Protein AF-A0A964ZLS0-F1 (afdb_monomer_lite)

Sequence (102 aa):
MASSQSKPQKIDFFFDIMCPYAYQTSIWIREVRSQIDLEINWRFFSLEEINREEGKKHPWERDRAYGWTPLRIAAWLRRIDIDLCDDWYLVAAKALHEDGLR

Foldseek 3Di:
DDPDDDDAAEDEQEDWLVDPVSLVVLVVVVVVCVVRVHHYHYHYDFPCQVVPDPPDDGQVRDPHRPRVVLVVVLVVLVVVPPVSSSVSSNVSSCCVNPVVPD

Secondary structure (DSSP, 8-state):
----PPPP-EEEEEE-TT-HHHHHHHHHHHHHHHHHT-EEEEEE--HHHHTPPTTSPPGGGSS--TTHHHHHHHHHHHHH-HHHHHHHHHHHHHHHHTS---

Structure (mmCIF, N/CA/C/O backbone):
data_AF-A0A964ZLS0-F1
#
_entry.id   AF-A0A964ZLS0-F1
#
loop_
_atom_site.group_PDB
_atom_site.id
_atom_site.type_symbol
_atom_site.label_atom_id
_atom_site.label_alt_id
_atom_site.label_comp_id
_atom_site.label_asym_id
_atom_site.label_entity_id
_atom_site.label_seq_id
_atom_site.pdbx_PDB_ins_code
_atom_site.Cartn_x
_atom_site.Cartn_y
_atom_site.Cartn_z
_atom_site.occupancy
_atom_site.B_iso_or_equiv
_atom_site.auth_seq_id
_atom_site.auth_comp_id
_atom_site.auth_asym_id
_atom_site.auth_atom_id
_atom_site.pdbx_PDB_model_num
ATOM 1 N N . MET A 1 1 ? 2.104 11.625 38.406 1.00 47.06 1 MET A N 1
ATOM 2 C CA . MET A 1 1 ? 1.016 10.975 37.647 1.00 47.06 1 MET A CA 1
ATOM 3 C C . MET A 1 1 ? 1.454 10.938 36.196 1.00 47.06 1 MET A C 1
ATOM 5 O O . MET A 1 1 ? 1.782 11.993 35.669 1.00 47.06 1 MET A O 1
ATOM 9 N N . ALA A 1 2 ? 1.590 9.755 35.597 1.00 55.06 2 ALA A N 1
ATOM 10 C CA . ALA A 1 2 ? 1.916 9.657 34.177 1.00 55.06 2 ALA A CA 1
ATOM 11 C C . ALA A 1 2 ? 0.723 10.183 33.367 1.00 55.06 2 ALA A C 1
ATOM 13 O O . ALA A 1 2 ? -0.416 9.811 33.648 1.00 55.06 2 ALA A O 1
ATOM 14 N N . SER A 1 3 ? 0.983 11.080 32.417 1.00 62.78 3 SER A N 1
ATOM 15 C CA . SER A 1 3 ? -0.029 11.542 31.468 1.00 62.78 3 SER A CA 1
ATOM 16 C C . SER A 1 3 ? -0.598 10.332 30.727 1.00 62.78 3 SER A C 1
ATOM 18 O O . SER A 1 3 ? 0.167 9.547 30.163 1.00 62.78 3 SER A O 1
ATOM 20 N N . SER A 1 4 ? -1.919 10.154 30.744 1.00 70.62 4 SER A N 1
ATOM 21 C CA . SER A 1 4 ? -2.576 9.171 29.887 1.00 70.62 4 SER A CA 1
ATOM 22 C C . SER A 1 4 ? -2.369 9.602 28.435 1.00 70.62 4 SER A C 1
ATOM 24 O O . SER A 1 4 ? -2.969 10.582 27.991 1.00 70.62 4 SER A O 1
ATOM 26 N N . GLN A 1 5 ? -1.506 8.905 27.695 1.00 74.88 5 GLN A N 1
ATOM 27 C CA . GLN A 1 5 ? -1.397 9.118 26.253 1.00 74.88 5 GLN A CA 1
ATOM 28 C C . GLN A 1 5 ? -2.724 8.742 25.588 1.00 74.88 5 GLN A C 1
ATOM 30 O O . GLN A 1 5 ? -3.231 7.635 25.776 1.00 74.88 5 GLN A O 1
ATOM 35 N N . SER A 1 6 ? -3.292 9.675 24.822 1.00 82.69 6 SER A N 1
ATOM 36 C CA . SER A 1 6 ? -4.450 9.396 23.980 1.00 82.69 6 SER A CA 1
ATOM 37 C C . SER A 1 6 ? -4.038 8.468 22.837 1.00 82.69 6 SER A C 1
ATOM 39 O O . SER A 1 6 ? -2.979 8.631 22.228 1.00 82.69 6 SER A O 1
ATOM 41 N N . LYS A 1 7 ? -4.876 7.467 22.554 1.00 86.31 7 LYS A N 1
ATOM 42 C CA . LYS A 1 7 ? -4.658 6.551 21.431 1.00 86.31 7 LYS A CA 1
ATOM 43 C C . LYS A 1 7 ? -4.893 7.292 20.105 1.00 86.31 7 LYS A C 1
ATOM 45 O O . LYS A 1 7 ? -5.797 8.131 20.047 1.00 86.31 7 LYS A O 1
ATOM 50 N N . PRO A 1 8 ? -4.127 6.996 19.041 1.00 90.25 8 PRO A N 1
ATOM 51 C CA . PRO A 1 8 ? -4.414 7.541 17.719 1.00 90.25 8 PRO A CA 1
ATOM 52 C C . PRO A 1 8 ? -5.788 7.059 17.243 1.00 90.25 8 PRO A C 1
ATOM 54 O O . PRO A 1 8 ? -6.177 5.926 17.510 1.00 90.25 8 PRO A O 1
ATOM 57 N N . GLN A 1 9 ? -6.522 7.934 16.560 1.00 94.94 9 GLN A N 1
ATOM 58 C CA . GLN A 1 9 ? -7.840 7.622 15.987 1.00 94.94 9 GLN A CA 1
ATOM 59 C C . GLN A 1 9 ? -7.785 7.474 14.467 1.00 94.94 9 GLN A C 1
ATOM 61 O O . GLN A 1 9 ? -8.616 6.792 13.885 1.00 94.94 9 GLN A O 1
ATOM 66 N N . LYS A 1 10 ? -6.787 8.090 13.824 1.00 96.94 10 LYS A N 1
ATOM 67 C CA . LYS A 1 10 ? -6.615 8.073 12.376 1.00 96.94 10 LYS A CA 1
ATOM 68 C C . LYS A 1 10 ? -5.144 8.108 11.995 1.00 96.94 10 LYS A C 1
ATOM 70 O O . LYS A 1 10 ? -4.370 8.839 12.615 1.00 96.94 10 LYS A O 1
ATOM 75 N N . ILE A 1 11 ? -4.780 7.370 10.951 1.00 97.12 11 ILE A N 1
ATOM 76 C CA . ILE A 1 11 ? -3.462 7.445 10.312 1.00 97.12 11 ILE A CA 1
ATOM 77 C C . ILE A 1 11 ? -3.585 7.522 8.790 1.00 97.12 11 ILE A C 1
ATOM 79 O O . ILE A 1 11 ? -4.553 7.041 8.204 1.00 97.12 11 ILE A O 1
ATOM 83 N N . ASP A 1 12 ? -2.569 8.087 8.145 1.00 98.25 12 ASP A N 1
ATOM 84 C CA . ASP A 1 12 ? -2.343 7.905 6.714 1.00 98.25 12 ASP A CA 1
ATOM 85 C C . ASP A 1 12 ? -1.372 6.734 6.512 1.00 98.25 12 ASP A C 1
ATOM 87 O O . ASP A 1 12 ? -0.250 6.759 7.021 1.00 98.25 12 ASP A O 1
ATOM 91 N N . PHE A 1 13 ? -1.787 5.717 5.755 1.00 98.50 13 PHE A N 1
ATOM 92 C CA . PHE A 1 13 ? -0.927 4.593 5.387 1.00 98.50 13 PHE A CA 1
ATOM 93 C C . PHE A 1 13 ? -0.574 4.678 3.905 1.00 98.50 13 PHE A C 1
ATOM 95 O O . PHE A 1 13 ? -1.434 4.489 3.046 1.00 98.50 13 PHE A O 1
ATOM 102 N N . PHE A 1 14 ? 0.693 4.946 3.595 1.00 98.25 14 PHE A N 1
ATOM 103 C CA . PHE A 1 14 ? 1.182 5.023 2.220 1.00 98.25 14 PHE A CA 1
ATOM 104 C C . PHE A 1 14 ? 1.606 3.639 1.727 1.00 98.25 14 PHE A C 1
ATOM 106 O O . PHE A 1 14 ? 2.437 2.989 2.359 1.00 98.25 14 PHE A O 1
ATOM 113 N N . PHE A 1 15 ? 1.068 3.198 0.590 1.00 98.12 15 PHE A N 1
ATOM 114 C CA . PHE A 1 15 ? 1.397 1.896 0.014 1.00 98.12 15 PHE A CA 1
ATOM 115 C C . PHE A 1 15 ? 1.681 1.945 -1.495 1.00 98.12 15 PHE A C 1
ATOM 117 O O . PHE A 1 15 ? 1.170 2.796 -2.226 1.00 98.12 15 PHE A O 1
ATOM 124 N N . ASP A 1 16 ? 2.493 0.977 -1.922 1.00 97.50 16 ASP A N 1
ATOM 125 C CA . ASP A 1 16 ? 2.649 0.478 -3.288 1.00 97.50 16 ASP A CA 1
ATOM 126 C C . ASP A 1 16 ? 2.490 -1.046 -3.200 1.00 97.50 16 ASP A C 1
ATOM 128 O O . ASP A 1 16 ? 3.094 -1.661 -2.316 1.00 97.50 16 ASP A O 1
ATOM 132 N N . ILE A 1 17 ? 1.694 -1.662 -4.083 1.00 95.81 17 ILE A N 1
ATOM 133 C CA . ILE A 1 17 ? 1.507 -3.123 -4.089 1.00 95.81 17 ILE A CA 1
ATOM 134 C C . ILE A 1 17 ? 2.829 -3.856 -4.245 1.00 95.81 17 ILE A C 1
ATOM 136 O O . ILE A 1 17 ? 3.010 -4.900 -3.632 1.00 95.81 17 ILE A O 1
ATOM 140 N N . MET A 1 18 ? 3.766 -3.315 -5.018 1.00 95.38 18 MET A N 1
ATOM 141 C CA . MET A 1 18 ? 5.045 -3.969 -5.275 1.00 95.38 18 MET A CA 1
ATOM 142 C C . MET A 1 18 ? 5.964 -3.963 -4.049 1.00 95.38 18 MET A C 1
ATOM 144 O O . MET A 1 18 ? 6.981 -4.651 -4.053 1.00 95.38 18 MET A O 1
ATOM 148 N N . CYS A 1 19 ? 5.642 -3.195 -3.001 1.00 97.00 19 CYS A N 1
ATOM 149 C CA . CYS A 1 19 ? 6.484 -3.065 -1.821 1.00 97.00 19 CYS A CA 1
ATOM 150 C C . CYS A 1 19 ? 6.201 -4.186 -0.800 1.00 97.00 19 CYS A C 1
ATOM 152 O O . CYS A 1 19 ? 5.166 -4.145 -0.128 1.00 97.00 19 CYS A O 1
ATOM 154 N N . PRO A 1 20 ? 7.129 -5.140 -0.583 1.00 97.19 20 PRO A N 1
ATOM 155 C CA . PRO A 1 20 ? 6.921 -6.215 0.391 1.00 97.19 20 PRO A CA 1
ATOM 156 C C . PRO A 1 20 ? 6.860 -5.689 1.832 1.00 97.19 20 PRO A C 1
ATOM 158 O O . PRO A 1 20 ? 6.129 -6.222 2.665 1.00 97.19 20 PRO A O 1
ATOM 161 N N . TYR A 1 21 ? 7.579 -4.602 2.129 1.00 98.12 21 TYR A N 1
ATOM 162 C CA . TYR A 1 21 ? 7.556 -3.978 3.452 1.00 98.12 21 TYR A CA 1
ATOM 163 C C . TYR A 1 21 ? 6.221 -3.287 3.733 1.00 98.12 21 TYR A C 1
ATOM 165 O O . TYR A 1 21 ? 5.673 -3.434 4.827 1.00 98.12 21 TYR A O 1
ATOM 173 N N . ALA A 1 22 ? 5.666 -2.576 2.746 1.00 98.12 22 ALA A N 1
ATOM 174 C CA . ALA A 1 22 ? 4.342 -1.977 2.878 1.00 98.12 22 ALA A CA 1
ATOM 175 C C . ALA A 1 22 ? 3.276 -3.063 3.055 1.00 98.12 22 ALA A C 1
ATOM 177 O O . ALA A 1 22 ? 2.380 -2.887 3.878 1.00 98.12 22 ALA A O 1
ATOM 178 N N . TYR A 1 23 ? 3.396 -4.196 2.351 1.00 98.25 23 TYR A N 1
ATOM 179 C CA . TYR A 1 23 ? 2.479 -5.323 2.512 1.00 98.25 23 TYR A CA 1
ATOM 180 C C . TYR A 1 23 ? 2.502 -5.873 3.939 1.00 98.25 23 TYR A C 1
ATOM 182 O O . TYR A 1 23 ? 1.471 -5.854 4.611 1.00 98.25 23 TYR A O 1
ATOM 190 N N . GLN A 1 24 ? 3.674 -6.254 4.451 1.00 98.50 24 GLN A N 1
ATOM 191 C CA . GLN A 1 24 ? 3.800 -6.789 5.812 1.00 98.50 24 GLN A CA 1
ATOM 192 C C . GLN A 1 24 ? 3.317 -5.793 6.875 1.00 98.50 24 GLN A C 1
ATOM 194 O O . GLN A 1 24 ? 2.561 -6.148 7.779 1.00 98.50 24 GLN A O 1
ATOM 199 N N . THR A 1 25 ? 3.662 -4.513 6.719 1.00 98.69 25 THR A N 1
ATOM 200 C CA . THR A 1 25 ? 3.199 -3.458 7.635 1.00 98.69 25 THR A CA 1
ATOM 201 C C . THR A 1 25 ? 1.681 -3.279 7.549 1.00 98.69 25 THR A C 1
ATOM 203 O O . THR A 1 25 ? 1.031 -2.997 8.553 1.00 98.69 25 THR A O 1
ATOM 206 N N . SER A 1 26 ? 1.090 -3.487 6.369 1.00 98.50 26 SER A N 1
ATOM 207 C CA . SER A 1 26 ? -0.356 -3.395 6.177 1.00 98.50 26 SER A CA 1
ATOM 208 C C . SER A 1 26 ? -1.124 -4.542 6.842 1.00 98.50 26 SER A C 1
ATOM 210 O O . SER A 1 26 ? -2.264 -4.348 7.258 1.00 98.50 26 SER A O 1
ATOM 212 N N . ILE A 1 27 ? -0.526 -5.730 6.973 1.00 98.44 27 ILE A N 1
ATOM 213 C CA . ILE A 1 27 ? -1.115 -6.829 7.751 1.00 98.44 27 ILE A CA 1
ATOM 214 C C . ILE A 1 27 ? -1.120 -6.456 9.232 1.00 98.44 27 ILE A C 1
ATOM 216 O O . ILE A 1 27 ? -2.1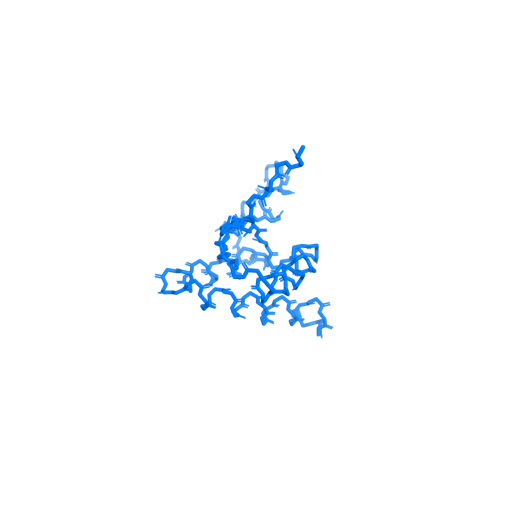61 -6.499 9.886 1.00 98.44 27 ILE A O 1
ATOM 220 N N . TRP A 1 28 ? 0.023 -5.989 9.739 1.00 98.19 28 TRP A N 1
ATOM 221 C CA . TRP A 1 28 ? 0.148 -5.557 11.127 1.00 98.19 28 TRP A CA 1
ATOM 222 C C . TRP A 1 28 ? -0.816 -4.417 11.489 1.00 98.19 28 TRP A C 1
ATOM 224 O O . TRP A 1 28 ? -1.498 -4.492 12.507 1.00 98.19 28 TRP A O 1
ATOM 234 N N . ILE A 1 29 ? -0.924 -3.371 10.666 1.00 97.88 29 ILE A N 1
ATOM 235 C CA . ILE A 1 29 ? -1.777 -2.222 11.007 1.00 97.88 29 ILE A CA 1
ATOM 236 C C . ILE A 1 29 ? -3.275 -2.569 10.988 1.00 97.88 29 ILE A C 1
ATOM 238 O O . ILE A 1 29 ? -4.045 -1.971 11.737 1.00 97.88 29 ILE A O 1
ATOM 242 N N . ARG A 1 30 ? -3.700 -3.556 10.183 1.00 97.62 30 ARG A N 1
ATOM 243 C CA . ARG A 1 30 ? -5.080 -4.074 10.205 1.00 97.62 30 ARG A CA 1
ATOM 244 C C . ARG A 1 30 ? -5.380 -4.828 11.497 1.00 97.62 30 ARG A C 1
ATOM 246 O O . ARG A 1 30 ? -6.473 -4.674 12.037 1.00 97.62 30 ARG A O 1
ATOM 253 N N . GLU A 1 31 ? -4.405 -5.573 12.015 1.00 97.62 31 GLU A N 1
ATOM 254 C CA . GLU A 1 31 ? -4.497 -6.194 13.339 1.00 97.62 31 GLU A CA 1
ATOM 255 C C . GLU A 1 31 ? -4.554 -5.130 14.444 1.00 97.62 31 GLU A C 1
ATOM 257 O O . GLU A 1 31 ? -5.392 -5.197 15.332 1.00 97.62 31 GLU A O 1
ATOM 262 N N . VAL A 1 32 ? -3.746 -4.070 14.358 1.00 97.00 32 VAL A N 1
ATOM 263 C CA . VAL A 1 32 ? -3.838 -2.941 15.302 1.00 97.00 32 VAL A CA 1
ATOM 264 C C . VAL A 1 32 ? -5.224 -2.287 15.247 1.00 97.00 32 VAL A C 1
ATOM 266 O O . VAL A 1 32 ? -5.817 -2.027 16.295 1.00 97.00 32 VAL A O 1
ATOM 269 N N . ARG A 1 33 ? -5.777 -2.057 14.046 1.00 95.81 33 ARG A N 1
ATOM 270 C CA . ARG A 1 33 ? -7.128 -1.497 13.867 1.00 95.81 33 ARG A CA 1
ATOM 271 C C . ARG A 1 33 ? -8.198 -2.309 14.593 1.00 95.81 33 ARG A C 1
ATOM 273 O O . ARG A 1 33 ? -9.087 -1.696 15.178 1.00 95.81 33 ARG A O 1
ATOM 280 N N . SER A 1 34 ? -8.097 -3.640 14.606 1.00 94.06 34 SER A N 1
ATOM 281 C CA . SER A 1 34 ? -9.068 -4.508 15.289 1.00 94.06 34 SER A CA 1
ATOM 282 C C . SER A 1 34 ? -9.061 -4.338 16.818 1.00 94.06 34 SER A C 1
ATOM 284 O O . SER A 1 34 ? -10.064 -4.615 17.472 1.00 94.06 34 SER A O 1
ATOM 286 N N . GLN A 1 35 ? -7.958 -3.838 17.390 1.00 95.75 35 GLN A N 1
ATOM 287 C CA . GLN A 1 35 ? -7.764 -3.716 18.838 1.00 95.75 35 GLN A CA 1
ATOM 288 C C . GLN A 1 35 ? -8.062 -2.318 19.398 1.00 95.75 35 GLN A C 1
ATOM 290 O O . GLN A 1 35 ? -8.365 -2.188 20.587 1.00 95.75 35 GLN A O 1
ATOM 295 N N . ILE A 1 36 ? -7.913 -1.260 18.590 1.00 93.81 36 ILE A N 1
ATOM 296 C CA . ILE A 1 36 ? -7.984 0.131 19.079 1.00 93.81 36 ILE A CA 1
ATOM 297 C C . ILE A 1 36 ? -8.943 1.049 18.314 1.00 93.81 36 ILE A C 1
ATOM 299 O O . ILE A 1 36 ? -8.908 2.248 18.576 1.00 93.81 36 ILE A O 1
ATOM 303 N N . ASP A 1 37 ? -9.786 0.505 17.430 1.00 91.31 37 ASP A N 1
ATOM 304 C CA . ASP A 1 37 ? -10.728 1.275 16.598 1.00 91.31 37 ASP A CA 1
ATOM 305 C C . ASP A 1 37 ? -10.018 2.413 15.835 1.00 91.31 37 ASP A C 1
ATOM 307 O O . ASP A 1 37 ? -10.180 3.602 16.110 1.00 91.31 37 ASP A O 1
ATOM 311 N N . LEU A 1 38 ? -9.112 2.020 14.933 1.00 96.25 38 LEU A N 1
ATOM 312 C CA . LEU A 1 38 ? -8.243 2.932 14.183 1.00 96.25 38 LEU A CA 1
ATOM 313 C C . LEU A 1 38 ? -8.749 3.145 12.753 1.00 96.25 38 LEU A C 1
ATOM 315 O O . LEU A 1 38 ? -8.776 2.210 11.953 1.00 96.25 38 LEU A O 1
ATOM 319 N N . GLU A 1 39 ? -9.025 4.391 12.378 1.00 97.38 39 GLU A N 1
ATOM 320 C CA . GLU A 1 39 ? -9.294 4.745 10.986 1.00 97.38 39 GLU A CA 1
ATOM 321 C C . GLU A 1 39 ? -7.987 4.734 10.171 1.00 97.38 39 GLU A C 1
ATOM 323 O O . GLU A 1 39 ? -7.025 5.449 10.475 1.00 97.38 39 GLU A O 1
ATOM 328 N N . ILE A 1 40 ? -7.948 3.945 9.096 1.00 98.00 40 ILE A N 1
ATOM 329 C CA . ILE A 1 40 ? -6.809 3.911 8.174 1.00 98.00 40 ILE A CA 1
ATOM 330 C C . ILE A 1 40 ? -7.196 4.626 6.887 1.00 98.00 40 ILE A C 1
ATOM 332 O O . ILE A 1 40 ? -8.039 4.163 6.123 1.00 98.00 40 ILE A O 1
ATOM 336 N N . ASN A 1 41 ? -6.530 5.741 6.608 1.00 98.12 41 ASN A N 1
ATOM 337 C CA . ASN A 1 41 ? -6.640 6.410 5.325 1.00 98.12 41 ASN A CA 1
ATOM 338 C C . ASN A 1 41 ? -5.535 5.916 4.390 1.00 98.12 41 ASN A C 1
ATOM 340 O O . ASN A 1 41 ? -4.377 6.328 4.486 1.00 98.12 41 ASN A O 1
ATOM 344 N N . TRP A 1 42 ? -5.897 5.032 3.466 1.00 98.44 42 TRP A N 1
ATOM 345 C CA . TRP A 1 42 ? -4.974 4.506 2.468 1.00 98.44 42 TRP A CA 1
ATOM 346 C C . TRP A 1 42 ? -4.548 5.596 1.474 1.00 98.44 42 TRP A C 1
ATOM 348 O O . TRP A 1 42 ? -5.372 6.287 0.858 1.00 98.44 42 TRP A O 1
ATOM 358 N N . ARG A 1 43 ? -3.233 5.756 1.330 1.00 98.00 43 ARG A N 1
ATOM 359 C CA . ARG A 1 43 ? -2.545 6.713 0.459 1.00 98.00 43 ARG A CA 1
ATOM 360 C C . ARG A 1 43 ? -1.585 5.972 -0.460 1.00 98.00 43 ARG A C 1
ATOM 362 O O . ARG A 1 43 ? -1.140 4.871 -0.162 1.00 98.00 43 ARG A O 1
ATOM 369 N N . PHE A 1 44 ? -1.231 6.605 -1.567 1.00 96.94 44 PHE A N 1
ATOM 370 C CA . PHE A 1 44 ? -0.432 5.977 -2.612 1.00 96.94 44 PHE A CA 1
ATOM 371 C C . PHE A 1 44 ? 0.966 6.578 -2.650 1.00 96.94 44 PHE A C 1
ATOM 373 O O . PHE A 1 44 ? 1.130 7.792 -2.525 1.00 96.94 44 PHE A O 1
ATOM 380 N N . PHE A 1 45 ? 1.954 5.735 -2.901 1.00 96.25 45 PHE A N 1
ATOM 381 C CA . PHE A 1 45 ? 3.227 6.147 -3.480 1.00 96.25 45 PHE A CA 1
ATOM 382 C C . PHE A 1 45 ? 3.594 5.154 -4.583 1.00 96.25 45 PHE A C 1
ATOM 384 O O . PHE A 1 45 ? 2.988 4.091 -4.671 1.00 96.25 45 PHE A O 1
ATOM 391 N N . SER A 1 46 ? 4.552 5.501 -5.443 1.00 95.81 46 SER A N 1
ATOM 392 C CA . SER A 1 46 ? 5.024 4.589 -6.485 1.00 95.81 46 SER A CA 1
ATOM 393 C C . SER A 1 46 ? 6.515 4.328 -6.343 1.00 95.81 46 SER A C 1
ATOM 395 O O . SER A 1 46 ? 7.321 5.253 -6.458 1.00 95.81 46 SER A O 1
ATOM 397 N N . LEU A 1 47 ? 6.878 3.060 -6.146 1.00 96.06 47 LEU A N 1
ATOM 398 C CA . LEU A 1 47 ? 8.257 2.587 -6.179 1.00 96.06 47 LEU A CA 1
ATOM 399 C C . LEU A 1 47 ? 8.891 2.813 -7.552 1.00 96.06 47 LEU A C 1
ATOM 401 O O . LEU A 1 47 ? 10.067 3.158 -7.624 1.00 96.06 47 LEU A O 1
ATOM 405 N N . GLU A 1 48 ? 8.126 2.643 -8.632 1.00 94.69 48 GLU A N 1
ATOM 406 C CA . GLU A 1 48 ? 8.634 2.852 -9.990 1.00 94.69 48 GLU A CA 1
ATOM 407 C C . GLU A 1 48 ? 8.939 4.320 -10.301 1.00 94.69 48 GLU A C 1
ATOM 409 O O . GLU A 1 48 ? 9.812 4.576 -11.127 1.00 94.69 48 GLU A O 1
ATOM 414 N N . GLU A 1 49 ? 8.223 5.265 -9.683 1.00 95.00 49 GLU A N 1
ATOM 415 C CA . GLU A 1 49 ? 8.490 6.699 -9.853 1.00 95.00 49 GLU A CA 1
ATOM 416 C C . GLU A 1 49 ? 9.599 7.178 -8.914 1.00 95.00 49 GLU A C 1
ATOM 418 O O . GLU A 1 49 ? 10.507 7.872 -9.359 1.00 95.00 49 GLU A O 1
ATOM 423 N N . ILE A 1 50 ? 9.572 6.791 -7.633 1.00 95.19 50 ILE A N 1
ATOM 424 C CA . ILE A 1 50 ? 10.575 7.259 -6.663 1.00 95.19 50 ILE A CA 1
ATOM 425 C C . ILE A 1 50 ? 11.975 6.700 -6.948 1.00 95.19 50 ILE A C 1
ATOM 427 O O . ILE A 1 50 ? 12.963 7.382 -6.703 1.00 95.19 50 ILE A O 1
ATOM 431 N N . ASN A 1 51 ? 12.065 5.481 -7.494 1.00 94.81 51 ASN A N 1
ATOM 432 C CA . ASN A 1 51 ? 13.331 4.863 -7.901 1.00 94.81 51 ASN A CA 1
ATOM 433 C C . ASN A 1 51 ? 13.632 5.067 -9.393 1.00 94.81 51 ASN A C 1
ATOM 435 O O . ASN A 1 51 ? 14.488 4.383 -9.953 1.00 94.81 51 ASN A O 1
ATOM 439 N N . ARG A 1 52 ? 12.900 5.954 -10.073 1.00 94.81 52 ARG A N 1
ATOM 440 C CA . ARG A 1 52 ? 13.113 6.215 -11.494 1.00 94.81 52 ARG A CA 1
ATOM 441 C C . ARG A 1 52 ? 14.468 6.882 -11.705 1.00 94.81 52 ARG A C 1
ATOM 443 O O . ARG A 1 52 ? 14.754 7.927 -11.132 1.00 94.81 52 ARG A O 1
ATOM 450 N N . GLU A 1 53 ? 15.266 6.309 -12.595 1.00 95.56 53 GLU A N 1
ATOM 451 C CA . GLU A 1 53 ? 16.505 6.931 -13.057 1.00 95.56 53 GLU A CA 1
ATOM 452 C C . GLU A 1 53 ? 16.211 8.117 -13.984 1.00 95.56 53 GLU A C 1
ATOM 454 O O . GLU A 1 53 ? 15.257 8.103 -14.772 1.00 95.56 53 GLU A O 1
ATOM 459 N N . GLU A 1 54 ? 17.068 9.133 -13.934 1.00 94.50 54 GLU A N 1
ATOM 460 C CA . GLU A 1 54 ? 16.979 10.286 -14.824 1.00 94.50 54 GLU A CA 1
ATOM 461 C C . GLU A 1 54 ? 17.020 9.860 -16.306 1.00 94.50 54 GLU A C 1
ATOM 463 O O . GLU A 1 54 ? 17.733 8.937 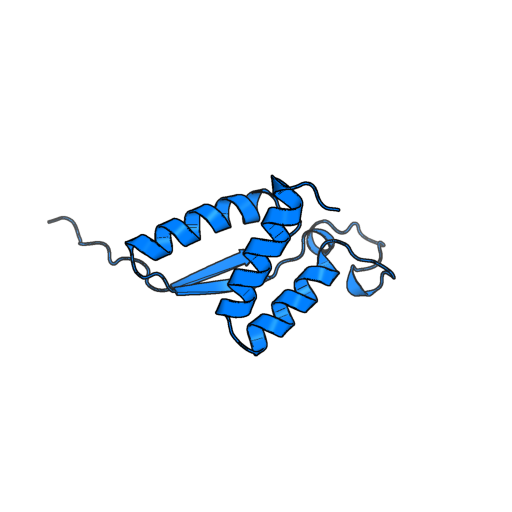-16.703 1.00 94.50 54 GLU A O 1
ATOM 468 N N . GLY A 1 55 ? 16.192 10.499 -17.137 1.00 94.19 55 GLY A N 1
ATOM 469 C CA . GLY A 1 55 ? 16.067 10.176 -18.563 1.00 94.19 55 GLY A CA 1
ATOM 470 C C . GLY A 1 55 ? 15.238 8.924 -18.885 1.00 94.19 55 GLY A C 1
ATOM 471 O O . GLY A 1 55 ? 14.974 8.658 -20.060 1.00 94.19 55 GLY A O 1
ATOM 472 N N . LYS A 1 56 ? 14.772 8.159 -17.887 1.00 94.31 56 LYS A N 1
ATOM 473 C CA . LYS A 1 56 ? 13.800 7.077 -18.111 1.00 94.31 56 LYS A CA 1
ATOM 474 C C . LYS A 1 56 ? 12.374 7.623 -18.160 1.00 94.31 56 LYS A C 1
ATOM 476 O O . LYS A 1 56 ? 11.995 8.511 -17.393 1.00 94.31 56 LYS A O 1
ATOM 481 N N . LYS A 1 57 ? 11.557 7.010 -19.024 1.00 95.00 57 LYS A N 1
ATOM 482 C CA . LYS A 1 57 ? 10.111 7.258 -19.097 1.00 95.00 57 LYS A CA 1
ATOM 483 C C . LYS A 1 57 ? 9.463 7.071 -17.729 1.00 95.00 57 LYS A C 1
ATOM 485 O O . LYS A 1 57 ? 9.747 6.081 -17.040 1.00 95.00 57 LYS A O 1
ATOM 490 N N . HIS A 1 58 ? 8.563 7.974 -17.374 1.00 94.88 58 HIS A N 1
ATOM 491 C CA . HIS A 1 58 ? 7.710 7.827 -16.204 1.00 94.88 58 HIS A CA 1
ATOM 492 C C . HIS A 1 58 ? 6.821 6.580 -16.316 1.00 94.88 58 HIS A C 1
ATOM 494 O O . HIS A 1 58 ? 6.518 6.149 -17.432 1.00 94.88 58 HIS A O 1
ATOM 500 N N . PRO A 1 59 ? 6.345 6.000 -15.200 1.00 93.81 59 PRO A N 1
ATOM 501 C CA . PRO A 1 59 ? 5.475 4.824 -15.236 1.00 93.81 59 PRO A CA 1
ATOM 502 C C . PRO A 1 59 ? 4.218 5.004 -16.103 1.00 93.81 59 PRO A C 1
ATOM 504 O O . PRO A 1 59 ? 3.800 4.074 -16.783 1.00 93.81 59 PRO A O 1
ATOM 507 N N . TRP A 1 60 ? 3.641 6.209 -16.149 1.00 92.31 60 TRP A N 1
ATOM 508 C CA . TRP A 1 60 ? 2.459 6.515 -16.970 1.00 92.31 60 TRP A CA 1
ATOM 509 C C . TRP A 1 60 ? 2.746 6.719 -18.465 1.00 92.31 60 TRP A C 1
ATOM 511 O O . TRP A 1 60 ? 1.805 6.820 -19.246 1.00 92.31 60 TRP A O 1
ATOM 521 N N . GLU A 1 61 ? 4.014 6.771 -18.874 1.00 93.94 61 GLU A N 1
ATOM 522 C CA . GLU A 1 61 ? 4.440 6.902 -20.277 1.00 93.94 61 GLU A CA 1
ATOM 523 C C . GLU A 1 61 ? 4.850 5.553 -20.898 1.00 93.94 61 GLU A C 1
ATOM 525 O O . GLU A 1 61 ? 5.291 5.495 -22.050 1.00 93.94 61 GLU A O 1
ATOM 530 N N . ARG A 1 62 ? 4.776 4.467 -20.119 1.00 90.50 62 ARG A N 1
ATOM 531 C CA . ARG A 1 62 ? 5.145 3.106 -20.527 1.00 90.50 62 ARG A CA 1
ATOM 532 C C . ARG A 1 62 ? 3.901 2.341 -20.975 1.00 90.50 62 ARG A C 1
ATOM 534 O O . ARG A 1 62 ? 2.840 2.488 -20.377 1.00 90.50 62 ARG A O 1
ATOM 541 N N . ASP A 1 63 ? 4.062 1.444 -21.949 1.00 87.00 63 ASP A N 1
ATOM 542 C CA . ASP A 1 63 ? 2.981 0.543 -22.387 1.00 87.00 63 ASP A CA 1
ATOM 543 C C . ASP A 1 63 ? 2.525 -0.393 -21.257 1.00 87.00 63 ASP A C 1
ATOM 545 O O . ASP A 1 63 ? 1.358 -0.778 -21.178 1.00 87.00 63 ASP A O 1
ATOM 549 N N . ARG A 1 64 ? 3.455 -0.755 -20.361 1.00 81.12 64 ARG A N 1
ATOM 550 C CA . ARG A 1 64 ? 3.190 -1.499 -19.128 1.00 81.12 64 ARG A CA 1
ATOM 551 C C . ARG A 1 64 ? 4.013 -0.938 -17.975 1.00 81.12 64 ARG A C 1
ATOM 553 O O . ARG A 1 64 ? 5.223 -0.755 -18.100 1.00 81.12 64 ARG A O 1
ATOM 560 N N . ALA A 1 65 ? 3.347 -0.732 -16.846 1.00 90.25 65 ALA A N 1
ATOM 561 C CA . ALA A 1 65 ? 3.959 -0.369 -15.575 1.00 90.25 65 ALA A CA 1
ATOM 562 C C . ALA A 1 65 ? 3.375 -1.265 -14.480 1.00 90.25 65 ALA A C 1
ATOM 564 O O . ALA A 1 65 ? 2.162 -1.238 -14.238 1.00 90.25 65 ALA A O 1
ATOM 565 N N . TYR A 1 66 ? 4.228 -2.090 -13.878 1.00 86.06 66 TYR A N 1
ATOM 566 C CA . TYR A 1 66 ? 3.835 -3.183 -12.991 1.00 86.06 66 TYR A CA 1
ATOM 567 C C . TYR A 1 66 ? 3.319 -2.658 -11.654 1.00 86.06 66 TYR A C 1
ATOM 569 O O . TYR A 1 66 ? 2.275 -3.106 -11.201 1.00 86.06 66 TYR A O 1
ATOM 577 N N . GLY A 1 67 ? 3.989 -1.665 -11.062 1.00 87.50 67 GLY A N 1
ATOM 578 C CA . GLY A 1 67 ? 3.531 -1.035 -9.819 1.00 87.50 67 GLY A CA 1
ATOM 579 C C . GLY A 1 67 ? 2.470 0.042 -10.034 1.00 87.50 67 GLY A C 1
ATOM 580 O O . GLY A 1 67 ? 1.526 0.168 -9.258 1.00 87.50 67 GLY A O 1
ATOM 581 N N . TRP A 1 68 ? 2.561 0.797 -11.131 1.00 91.94 68 TRP A N 1
ATOM 582 C CA . TRP A 1 68 ? 1.647 1.916 -11.378 1.00 91.94 68 TRP A CA 1
ATOM 583 C C . TRP A 1 68 ? 0.237 1.482 -11.790 1.00 91.94 68 TRP A C 1
ATOM 585 O O . TRP A 1 68 ? -0.744 2.100 -11.375 1.00 91.94 68 TRP A O 1
ATOM 595 N N . THR A 1 69 ? 0.103 0.430 -12.606 1.00 90.88 69 THR A N 1
ATOM 596 C CA . THR A 1 69 ? -1.216 -0.009 -13.100 1.00 90.88 69 THR A CA 1
ATOM 597 C C . THR A 1 69 ? -2.144 -0.442 -11.962 1.00 90.88 69 THR A C 1
ATOM 599 O O . THR A 1 69 ? -3.264 0.072 -11.907 1.00 90.88 69 THR A O 1
ATOM 602 N N . PRO A 1 70 ? -1.705 -1.290 -11.010 1.00 93.81 70 PRO A N 1
ATOM 603 C CA . PRO A 1 70 ? -2.503 -1.614 -9.838 1.00 93.81 70 PRO A CA 1
ATOM 604 C C . PRO A 1 70 ? -2.903 -0.364 -9.047 1.00 93.81 70 PRO A C 1
ATOM 606 O O . PRO A 1 70 ? -4.077 -0.193 -8.736 1.00 93.81 70 PRO A O 1
ATOM 609 N N . LEU A 1 71 ? -1.987 0.580 -8.806 1.00 95.69 71 LEU A N 1
ATOM 610 C CA . LEU A 1 71 ? -2.297 1.804 -8.051 1.00 95.69 71 LEU A CA 1
ATOM 611 C C . LEU A 1 71 ? -3.441 2.632 -8.656 1.00 95.69 71 LEU A C 1
ATOM 613 O O . LEU A 1 71 ? -4.187 3.279 -7.921 1.00 95.69 71 LEU A O 1
ATOM 617 N N . ARG A 1 72 ? -3.643 2.583 -9.979 1.00 94.88 72 ARG A N 1
ATOM 618 C CA . ARG A 1 72 ? -4.791 3.238 -10.633 1.00 94.88 72 ARG A CA 1
ATOM 619 C C . ARG A 1 72 ? -6.119 2.572 -10.271 1.00 94.88 72 ARG A C 1
ATOM 621 O O . ARG A 1 72 ? -7.109 3.281 -10.098 1.00 94.88 72 ARG A O 1
ATOM 628 N N . ILE A 1 73 ? -6.138 1.245 -10.139 1.00 96.19 73 ILE A N 1
ATOM 629 C CA . ILE A 1 73 ? -7.315 0.486 -9.690 1.00 96.19 73 ILE A CA 1
ATOM 630 C C . ILE A 1 73 ? -7.615 0.839 -8.231 1.00 96.19 73 ILE A C 1
ATOM 632 O O . ILE A 1 73 ? -8.743 1.214 -7.921 1.00 96.19 73 ILE A O 1
ATOM 636 N N . ALA A 1 74 ? -6.590 0.846 -7.373 1.00 97.69 74 ALA A N 1
ATOM 637 C CA . ALA A 1 74 ? -6.690 1.302 -5.985 1.00 97.69 74 ALA A CA 1
ATOM 638 C C . ALA A 1 74 ? -7.324 2.689 -5.869 1.00 97.69 74 ALA A C 1
ATOM 640 O O . ALA A 1 74 ? -8.276 2.908 -5.124 1.00 97.69 74 ALA A O 1
ATOM 641 N N . ALA A 1 75 ? -6.788 3.640 -6.638 1.00 97.75 75 ALA A N 1
ATOM 642 C CA . ALA A 1 75 ? -7.223 5.025 -6.618 1.00 97.75 75 ALA A CA 1
ATOM 643 C C . ALA A 1 75 ? -8.665 5.179 -7.108 1.00 97.75 75 ALA A C 1
ATOM 645 O O . ALA A 1 75 ? -9.379 6.056 -6.622 1.00 97.75 75 ALA A O 1
ATOM 646 N N . TRP A 1 76 ? -9.099 4.342 -8.054 1.00 98.38 76 TRP A N 1
ATOM 647 C CA . TRP A 1 76 ? -10.486 4.305 -8.501 1.00 98.38 76 TRP A CA 1
ATOM 648 C C . TRP A 1 76 ? -11.415 3.742 -7.420 1.00 98.38 76 TRP A C 1
ATOM 650 O O . TRP A 1 76 ? -12.394 4.404 -7.086 1.00 98.38 76 TRP A O 1
ATOM 660 N N . LEU A 1 77 ? -11.072 2.603 -6.809 1.00 98.56 77 LEU A N 1
ATOM 661 C CA . LEU A 1 77 ? -11.859 2.003 -5.724 1.00 98.56 77 LEU A CA 1
ATOM 662 C C . LEU A 1 77 ? -11.970 2.943 -4.524 1.00 98.56 77 LEU A C 1
ATOM 664 O O . LEU A 1 77 ? -13.072 3.192 -4.055 1.00 98.56 77 LEU A O 1
ATOM 668 N N . ARG A 1 78 ? -10.867 3.590 -4.131 1.00 98.12 78 ARG A N 1
ATOM 669 C CA . ARG A 1 78 ? -10.838 4.590 -3.053 1.00 98.12 78 ARG A CA 1
ATOM 670 C C . ARG A 1 78 ? -11.810 5.759 -3.270 1.00 98.12 78 ARG A C 1
ATOM 672 O O . ARG A 1 78 ? -12.238 6.380 -2.303 1.00 98.12 78 ARG A O 1
ATOM 679 N N . ARG A 1 79 ? -12.108 6.134 -4.521 1.00 98.06 79 ARG A N 1
ATOM 680 C CA . ARG A 1 79 ? -13.083 7.204 -4.824 1.00 98.06 79 ARG A CA 1
ATOM 681 C C . ARG A 1 79 ? -14.526 6.763 -4.599 1.00 98.06 79 ARG A C 1
ATOM 683 O O . ARG A 1 79 ? -15.383 7.627 -4.455 1.00 98.06 79 ARG A O 1
ATOM 690 N N . ILE A 1 80 ? -14.774 5.459 -4.634 1.00 98.38 80 ILE A N 1
ATOM 691 C CA . ILE A 1 80 ? -16.079 4.857 -4.375 1.00 98.38 80 ILE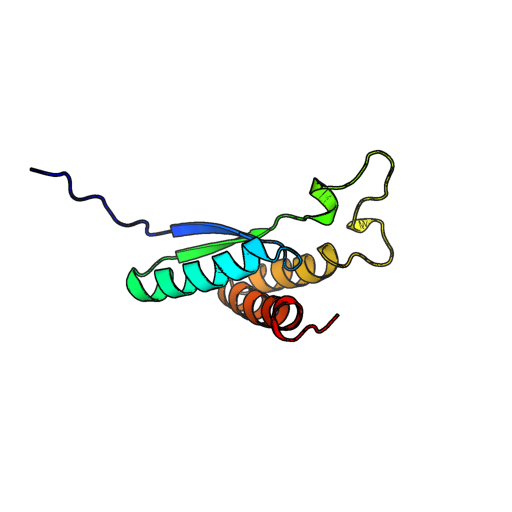 A CA 1
ATOM 692 C C . ILE A 1 80 ? -16.213 4.626 -2.873 1.00 98.38 80 ILE A C 1
ATOM 694 O O . ILE A 1 80 ? -17.139 5.143 -2.260 1.00 98.38 80 ILE A O 1
ATOM 698 N N . ASP A 1 81 ? -15.260 3.893 -2.298 1.00 98.12 81 ASP A N 1
ATOM 699 C CA . ASP A 1 81 ? -15.210 3.546 -0.883 1.00 98.12 81 ASP A CA 1
ATOM 700 C C . ASP A 1 81 ? -13.761 3.228 -0.473 1.00 98.12 81 ASP A C 1
ATOM 702 O O . ASP A 1 81 ? -13.010 2.571 -1.203 1.00 98.12 81 ASP A O 1
ATOM 706 N N . ILE A 1 82 ? -13.349 3.704 0.700 1.00 97.81 82 ILE A N 1
ATOM 707 C CA . ILE A 1 82 ? -12.023 3.421 1.249 1.00 97.81 82 ILE A CA 1
ATOM 708 C C . ILE A 1 82 ? -11.857 1.936 1.597 1.00 97.81 82 ILE A C 1
ATOM 710 O O . ILE A 1 82 ? -10.751 1.417 1.438 1.00 97.81 82 ILE A O 1
ATOM 714 N N . ASP A 1 83 ? -12.936 1.243 1.967 1.00 97.94 83 ASP A N 1
ATOM 715 C CA . ASP A 1 83 ? -12.901 -0.183 2.309 1.00 97.94 83 ASP A CA 1
ATOM 716 C C . ASP A 1 83 ? -12.696 -1.052 1.060 1.00 97.94 83 ASP A C 1
ATOM 718 O O . ASP A 1 83 ? -11.927 -2.009 1.080 1.00 97.94 83 ASP A O 1
ATOM 722 N N . LEU A 1 84 ? -13.240 -0.644 -0.094 1.00 98.62 84 LEU A N 1
ATOM 723 C CA . LEU A 1 84 ? -12.938 -1.303 -1.370 1.00 98.62 84 LEU A CA 1
ATOM 724 C C . LEU A 1 84 ? -11.456 -1.173 -1.751 1.00 98.62 84 LEU A C 1
ATOM 726 O O . LEU A 1 84 ? -10.884 -2.087 -2.346 1.00 98.62 84 LEU A O 1
ATOM 730 N N . CYS A 1 85 ? -10.822 -0.039 -1.432 1.00 98.56 85 CYS A N 1
ATOM 731 C CA . CYS A 1 85 ? -9.379 0.126 -1.615 1.00 98.56 85 CYS A CA 1
ATOM 732 C C . CYS A 1 85 ? -8.584 -0.771 -0.656 1.00 98.56 85 CYS A C 1
ATOM 734 O O . CYS A 1 85 ? -7.553 -1.312 -1.059 1.00 98.56 85 CYS A O 1
ATOM 736 N N . ASP A 1 86 ? -9.049 -0.907 0.587 1.00 98.31 86 ASP A N 1
ATOM 737 C CA . ASP A 1 86 ? -8.451 -1.772 1.604 1.00 98.31 86 ASP A CA 1
ATOM 738 C C . ASP A 1 86 ? -8.455 -3.243 1.156 1.00 98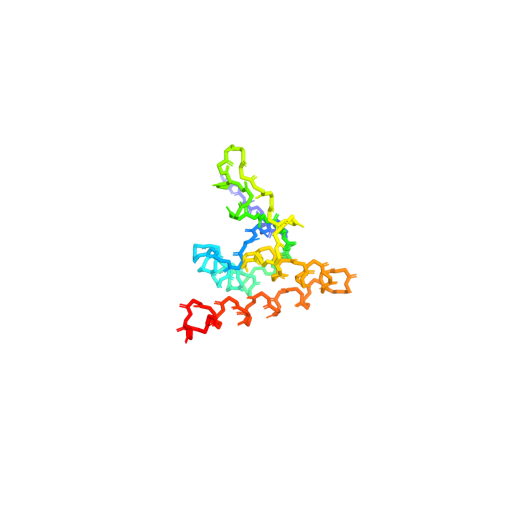.31 86 ASP A C 1
ATOM 740 O O . ASP A 1 86 ? -7.393 -3.865 1.039 1.00 98.31 86 ASP A O 1
ATOM 744 N N . ASP A 1 87 ? -9.638 -3.761 0.818 1.00 98.44 87 ASP A N 1
ATOM 745 C CA . ASP A 1 87 ? -9.853 -5.150 0.407 1.00 98.44 87 ASP A CA 1
ATOM 746 C C . ASP A 1 87 ? -9.073 -5.490 -0.861 1.00 98.44 87 ASP A C 1
ATOM 748 O O . ASP A 1 87 ? -8.390 -6.515 -0.942 1.00 98.44 87 ASP A O 1
ATOM 752 N N . TRP A 1 88 ? -9.122 -4.602 -1.856 1.00 98.31 88 TRP A N 1
ATOM 753 C CA . TRP A 1 88 ? -8.364 -4.788 -3.085 1.00 98.31 88 TRP A CA 1
ATOM 754 C C . TRP A 1 88 ? -6.858 -4.812 -2.824 1.00 98.31 88 TRP A C 1
ATOM 756 O O . TRP A 1 88 ? -6.159 -5.651 -3.398 1.00 98.31 88 TRP A O 1
ATOM 766 N N . TYR A 1 89 ? -6.350 -3.936 -1.949 1.00 98.44 89 TYR A N 1
ATOM 767 C CA . TYR A 1 89 ? -4.930 -3.927 -1.614 1.00 98.44 89 TYR A CA 1
ATOM 768 C C . TYR A 1 89 ? -4.533 -5.238 -0.933 1.00 98.44 89 TYR A C 1
ATOM 770 O O . TYR A 1 89 ? -3.536 -5.841 -1.328 1.00 98.44 89 TYR A O 1
ATOM 778 N N . LEU A 1 90 ? -5.329 -5.715 0.029 1.00 98.38 90 LEU A N 1
ATOM 779 C CA . LEU A 1 90 ? -5.084 -6.985 0.710 1.00 98.38 90 LEU A CA 1
ATOM 780 C C . LEU A 1 90 ? -5.017 -8.154 -0.282 1.00 98.38 90 LEU A C 1
AT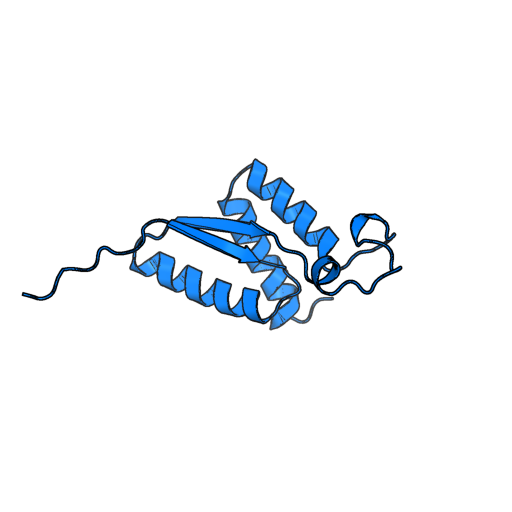OM 782 O O . LEU A 1 90 ? -4.038 -8.899 -0.282 1.00 98.38 90 LEU A O 1
ATOM 786 N N . VAL A 1 91 ? -6.018 -8.292 -1.154 1.00 97.94 91 VAL A N 1
ATOM 787 C CA . VAL A 1 9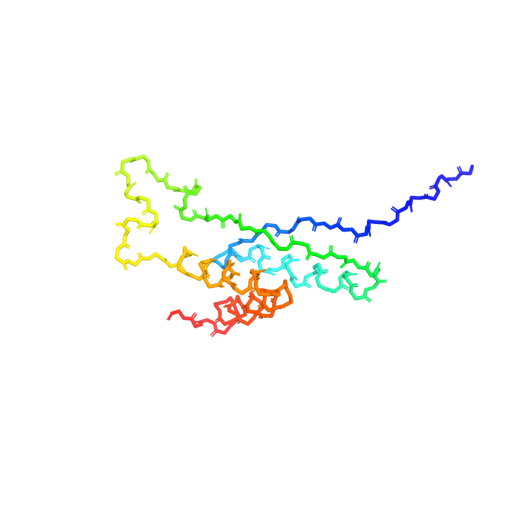1 ? -6.089 -9.400 -2.119 1.00 97.94 91 VAL A CA 1
ATOM 788 C C . VAL A 1 91 ? -4.943 -9.335 -3.127 1.00 97.94 91 VAL A C 1
ATOM 790 O O . VAL A 1 91 ? -4.267 -10.338 -3.355 1.00 97.94 91 VAL A O 1
ATOM 793 N N . ALA A 1 92 ? -4.692 -8.165 -3.719 1.00 97.19 92 ALA A N 1
ATOM 794 C CA . ALA A 1 92 ? -3.667 -8.012 -4.748 1.00 97.19 92 ALA A CA 1
ATOM 795 C C . ALA A 1 92 ? -2.250 -8.201 -4.186 1.00 97.19 92 ALA A C 1
ATOM 797 O O . ALA A 1 92 ? -1.417 -8.860 -4.808 1.00 97.19 92 ALA A O 1
ATOM 798 N N . ALA A 1 93 ? -1.973 -7.651 -3.003 1.00 97.19 93 ALA A N 1
ATOM 799 C CA . ALA A 1 93 ? -0.666 -7.776 -2.376 1.00 97.19 93 ALA A CA 1
ATOM 800 C C . ALA A 1 93 ? -0.423 -9.197 -1.847 1.00 97.19 93 ALA A C 1
ATOM 802 O O . ALA A 1 93 ? 0.677 -9.714 -2.025 1.00 97.19 93 ALA A O 1
ATOM 803 N N . LYS A 1 94 ? -1.440 -9.873 -1.295 1.00 98.19 94 LYS A N 1
ATOM 804 C CA . LYS A 1 94 ? -1.336 -11.294 -0.935 1.00 98.19 94 LYS A CA 1
ATOM 805 C C . LYS A 1 94 ? -1.015 -12.158 -2.157 1.00 98.19 94 LYS A C 1
ATOM 807 O O . LYS A 1 94 ? -0.085 -12.962 -2.107 1.00 98.19 94 LYS A O 1
ATOM 812 N N . ALA A 1 95 ? -1.740 -11.956 -3.260 1.00 97.25 95 ALA A N 1
ATOM 813 C CA . ALA A 1 95 ? -1.514 -12.694 -4.501 1.00 97.25 95 ALA A CA 1
ATOM 814 C C . ALA A 1 95 ? -0.062 -12.554 -4.994 1.00 97.25 95 ALA A C 1
ATOM 816 O O . ALA A 1 95 ? 0.552 -13.537 -5.404 1.00 97.25 95 ALA A O 1
ATOM 817 N N . LEU A 1 96 ? 0.503 -11.347 -4.906 1.00 96.31 96 LEU A N 1
ATOM 818 C CA . LEU A 1 96 ? 1.880 -11.077 -5.316 1.00 96.31 96 LEU A CA 1
ATOM 819 C C . LEU A 1 96 ? 2.925 -11.642 -4.337 1.00 96.31 96 LEU A C 1
ATOM 821 O O . LEU A 1 96 ? 3.888 -12.278 -4.769 1.00 96.31 96 LEU A O 1
ATOM 825 N N . HIS A 1 97 ? 2.774 -11.367 -3.038 1.00 96.81 97 HIS A N 1
ATOM 826 C CA . HIS A 1 97 ? 3.831 -11.576 -2.037 1.00 96.81 97 HIS A CA 1
ATOM 827 C C . HIS A 1 97 ? 3.790 -12.943 -1.358 1.00 96.81 97 HIS A C 1
ATOM 829 O O . HIS A 1 97 ? 4.840 -13.437 -0.956 1.00 96.81 97 HIS A O 1
ATOM 835 N N . GLU A 1 98 ? 2.611 -13.549 -1.223 1.00 97.31 98 GLU A N 1
ATOM 836 C CA . GLU A 1 98 ? 2.447 -14.872 -0.606 1.00 97.31 98 GLU A CA 1
ATOM 837 C C . GLU A 1 98 ? 2.224 -15.953 -1.658 1.00 97.31 98 GLU A C 1
ATOM 839 O O . GLU A 1 98 ? 2.907 -16.976 -1.644 1.00 97.31 98 GLU A O 1
ATOM 844 N N . ASP A 1 99 ? 1.305 -15.708 -2.595 1.00 97.62 99 ASP A N 1
ATOM 845 C CA . ASP A 1 99 ? 0.906 -16.722 -3.578 1.00 97.62 99 ASP A CA 1
ATOM 846 C C . ASP A 1 99 ? 1.839 -16.747 -4.807 1.00 97.62 99 ASP A C 1
ATOM 848 O O . ASP A 1 99 ? 1.808 -17.687 -5.603 1.00 97.62 99 ASP A O 1
ATOM 852 N N . GLY A 1 100 ? 2.695 -15.730 -4.966 1.00 94.00 100 GLY A N 1
ATOM 853 C CA . GLY A 1 100 ? 3.694 -15.650 -6.033 1.00 94.00 100 GLY A CA 1
ATOM 854 C C . GLY A 1 100 ? 3.117 -15.439 -7.437 1.00 94.00 100 GLY A C 1
ATOM 855 O O . GLY A 1 100 ? 3.797 -15.735 -8.422 1.00 94.00 100 GLY A O 1
ATOM 856 N N . LEU A 1 101 ? 1.886 -14.933 -7.545 1.00 90.88 101 LEU A N 1
ATOM 857 C CA . LEU A 1 101 ? 1.221 -14.650 -8.816 1.00 90.88 101 LEU A CA 1
ATOM 858 C C . LEU A 1 101 ? 1.775 -13.344 -9.413 1.00 90.88 101 LEU A C 1
ATOM 860 O O . LEU A 1 101 ? 1.735 -12.296 -8.767 1.00 90.88 101 LEU A O 1
ATOM 864 N N . ARG A 1 102 ? 2.317 -13.416 -10.636 1.00 77.06 102 ARG A N 1
ATOM 865 C CA . ARG A 1 102 ? 2.980 -12.308 -11.348 1.00 77.06 102 ARG A CA 1
ATOM 866 C C . ARG A 1 102 ? 2.394 -12.087 -12.735 1.00 77.06 102 ARG A C 1
ATOM 868 O O . ARG A 1 102 ? 2.103 -13.102 -13.406 1.00 77.06 102 ARG A O 1
#

pLDDT: mean 93.82, std 8.48, range [47.06, 98.69]

Radius of gyration: 15.96 Å; chains: 1; bounding box: 33×28×60 Å